Protein AF-A0A2D4P401-F1 (afdb_monomer_lite)

pLDDT: mean 89.49, std 7.03, range [61.97, 98.44]

Structure (mmCIF, N/CA/C/O backbone):
data_AF-A0A2D4P401-F1
#
_entry.id   AF-A0A2D4P401-F1
#
loop_
_atom_site.group_PDB
_atom_site.id
_atom_site.type_symbol
_atom_site.label_atom_id
_atom_site.label_alt_id
_atom_site.label_comp_id
_atom_site.label_asym_id
_atom_site.label_entity_id
_atom_site.label_seq_id
_atom_site.pdbx_PDB_ins_code
_atom_site.Cartn_x
_atom_site.Cartn_y
_atom_site.Cartn_z
_atom_site.occupancy
_atom_site.B_iso_or_equiv
_atom_site.auth_seq_id
_atom_site.auth_comp_id
_atom_site.auth_asym_id
_atom_site.auth_atom_id
_atom_site.pdbx_PDB_model_num
ATOM 1 N N . ASP A 1 1 ? 34.677 7.105 -54.262 1.00 61.97 1 ASP A N 1
ATOM 2 C CA . ASP A 1 1 ? 35.466 7.172 -53.014 1.00 61.97 1 ASP A CA 1
ATOM 3 C C . ASP A 1 1 ? 34.917 8.111 -51.941 1.00 61.97 1 ASP A C 1
ATOM 5 O O . ASP A 1 1 ? 34.980 7.740 -50.780 1.00 61.97 1 ASP A O 1
ATOM 9 N N . GLY A 1 2 ? 34.281 9.247 -52.266 1.00 78.69 2 GLY A N 1
ATOM 10 C CA . GLY A 1 2 ? 33.786 10.179 -51.230 1.00 78.69 2 GLY A CA 1
ATOM 11 C C . GLY A 1 2 ? 32.695 9.644 -50.281 1.00 78.69 2 GLY A C 1
ATOM 12 O O . GLY A 1 2 ? 32.703 9.977 -49.103 1.00 78.69 2 GLY A O 1
ATOM 13 N N . ILE A 1 3 ? 31.778 8.790 -50.753 1.00 84.75 3 ILE A N 1
ATOM 14 C CA . ILE A 1 3 ? 30.685 8.254 -49.911 1.00 84.75 3 ILE A CA 1
ATOM 15 C C . ILE A 1 3 ? 31.212 7.262 -48.866 1.00 84.75 3 ILE A C 1
ATOM 17 O O . ILE A 1 3 ? 30.761 7.277 -47.727 1.00 84.75 3 ILE A O 1
ATOM 21 N N . VAL A 1 4 ? 32.179 6.419 -49.237 1.00 85.94 4 VAL A N 1
ATOM 22 C CA . VAL A 1 4 ? 32.782 5.445 -48.312 1.00 85.94 4 VAL A CA 1
ATOM 23 C C . VAL A 1 4 ? 33.479 6.185 -47.170 1.00 85.94 4 VAL A C 1
ATOM 25 O O . VAL A 1 4 ? 33.202 5.905 -46.010 1.00 85.94 4 VAL A O 1
ATOM 28 N N . GLN A 1 5 ? 34.248 7.229 -47.490 1.00 84.56 5 GLN A N 1
ATOM 29 C CA . GLN A 1 5 ? 34.916 8.063 -46.490 1.00 84.56 5 GLN A CA 1
ATOM 30 C C . GLN A 1 5 ? 33.932 8.832 -45.587 1.00 84.56 5 GLN A C 1
ATOM 32 O O . GLN A 1 5 ? 34.184 8.993 -44.400 1.00 84.56 5 GLN A O 1
ATOM 37 N N . GLN A 1 6 ? 32.772 9.259 -46.098 1.00 86.50 6 GLN A N 1
ATOM 38 C CA . GLN A 1 6 ? 31.711 9.852 -45.265 1.00 86.50 6 GLN A CA 1
ATOM 39 C C . GLN A 1 6 ? 31.053 8.843 -44.308 1.00 86.50 6 GLN A C 1
ATOM 41 O O . GLN A 1 6 ? 30.545 9.220 -43.247 1.00 86.50 6 GLN A O 1
ATOM 46 N N . ILE A 1 7 ? 31.010 7.563 -44.681 1.00 89.38 7 ILE A N 1
ATOM 47 C CA . ILE A 1 7 ? 30.448 6.497 -43.845 1.00 89.38 7 ILE A CA 1
ATOM 48 C C . ILE A 1 7 ? 31.447 6.069 -42.773 1.00 89.38 7 ILE A C 1
ATOM 50 O O . ILE A 1 7 ? 31.069 5.960 -41.604 1.00 89.38 7 ILE A O 1
ATOM 54 N N . GLU A 1 8 ? 32.698 5.851 -43.168 1.00 89.25 8 GLU A N 1
ATOM 55 C CA . GLU A 1 8 ? 33.769 5.352 -42.305 1.00 89.25 8 GLU A CA 1
ATOM 56 C C . GLU A 1 8 ? 34.343 6.439 -41.394 1.00 89.25 8 GLU A C 1
ATOM 58 O O . GLU A 1 8 ? 34.646 6.156 -40.239 1.00 89.25 8 GLU A O 1
ATOM 63 N N . GLY A 1 9 ? 34.408 7.684 -41.868 1.00 88.00 9 GLY A N 1
ATOM 64 C CA . GLY A 1 9 ? 35.167 8.741 -41.207 1.00 88.00 9 GLY A CA 1
ATOM 65 C C . GLY A 1 9 ? 36.647 8.661 -41.572 1.00 88.00 9 GLY A C 1
ATOM 66 O O . GLY A 1 9 ? 37.016 8.118 -42.617 1.00 88.00 9 GLY A O 1
ATOM 67 N N . GLY A 1 10 ? 37.506 9.229 -40.731 1.00 86.06 10 GLY A N 1
ATOM 68 C CA . GLY A 1 10 ? 38.949 9.162 -40.937 1.00 86.06 10 GLY A CA 1
ATOM 69 C C . GLY A 1 10 ? 39.725 10.113 -40.043 1.00 86.06 10 GLY A C 1
ATOM 70 O O . GLY A 1 10 ? 39.197 10.663 -39.090 1.00 86.06 10 GLY A O 1
ATOM 71 N N . GLU A 1 11 ? 40.992 10.315 -40.365 1.00 83.31 11 GLU A N 1
ATOM 72 C CA . GLU A 1 11 ? 41.898 11.191 -39.631 1.00 83.31 11 GLU A CA 1
ATOM 73 C C . GLU A 1 11 ? 42.087 12.517 -40.377 1.00 83.31 11 GLU A C 1
ATOM 75 O O . GLU A 1 11 ? 42.326 12.530 -41.587 1.00 83.31 11 GLU A O 1
ATOM 80 N N . GLN A 1 12 ? 41.969 13.639 -39.666 1.00 77.19 12 GLN A N 1
ATOM 81 C CA . GLN A 1 12 ? 42.129 14.977 -40.223 1.00 77.19 12 GLN A CA 1
ATOM 82 C C . GLN A 1 12 ? 43.254 15.715 -39.494 1.00 77.19 12 GLN A C 1
ATOM 84 O O . GLN A 1 12 ? 43.328 15.714 -38.268 1.00 77.19 1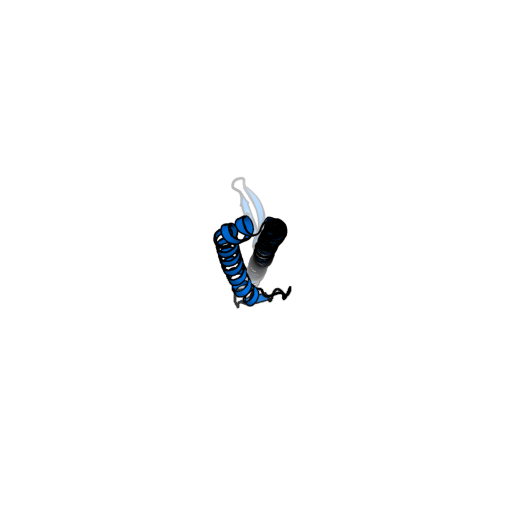2 GLN A O 1
ATOM 89 N N . LEU A 1 13 ? 44.161 16.309 -40.272 1.00 78.44 13 LEU A N 1
ATOM 90 C CA . LEU A 1 13 ? 45.281 17.090 -39.755 1.00 78.44 13 LEU A CA 1
ATOM 91 C C . LEU A 1 13 ? 44.804 18.501 -39.410 1.00 78.44 13 LEU A C 1
ATOM 93 O O . LEU A 1 13 ? 44.324 19.228 -40.281 1.00 78.44 13 LEU A O 1
ATOM 97 N N . PHE A 1 14 ? 44.978 18.879 -38.153 1.00 76.06 14 PHE A N 1
ATOM 98 C CA . PHE A 1 14 ? 44.751 20.215 -37.630 1.00 76.06 14 PHE A CA 1
ATOM 99 C C . PHE A 1 14 ? 46.099 20.863 -37.334 1.00 76.06 14 PHE A C 1
ATOM 101 O O . PHE A 1 14 ? 46.988 20.231 -36.772 1.00 76.06 14 PHE A O 1
ATOM 108 N N . GLU A 1 15 ? 46.270 22.118 -37.735 1.00 76.69 15 GLU A N 1
ATOM 109 C CA . GLU A 1 15 ? 47.466 22.899 -37.428 1.00 76.69 15 GLU A CA 1
ATOM 110 C C . GLU A 1 15 ? 47.087 23.979 -36.415 1.00 76.69 15 GLU A C 1
ATOM 112 O O . GLU A 1 15 ? 46.282 24.867 -36.707 1.00 76.69 15 GLU A O 1
ATOM 117 N N . ASP A 1 16 ? 47.628 23.877 -35.203 1.00 75.50 16 ASP A N 1
ATOM 118 C CA . ASP A 1 16 ? 47.363 24.852 -34.147 1.00 75.50 16 ASP A CA 1
ATOM 119 C C . ASP A 1 16 ? 48.075 26.180 -34.446 1.00 75.50 16 ASP A C 1
ATOM 121 O O . ASP A 1 16 ? 49.066 26.232 -35.174 1.00 75.50 16 ASP A O 1
ATOM 125 N N . GLY A 1 17 ? 47.639 27.276 -33.811 1.00 72.31 17 GLY A N 1
ATOM 126 C CA . GLY A 1 17 ? 48.185 28.632 -34.015 1.00 72.31 17 GLY A CA 1
ATOM 127 C C . GLY A 1 17 ? 49.678 28.830 -33.683 1.00 72.31 17 GLY A C 1
ATOM 128 O O . GLY A 1 17 ? 50.184 29.943 -33.805 1.00 72.31 17 GLY A O 1
ATOM 129 N N . ILE A 1 18 ? 50.377 27.771 -33.264 1.00 77.94 18 ILE A N 1
ATOM 130 C CA . ILE A 1 18 ? 51.820 27.717 -32.975 1.00 77.94 18 ILE A CA 1
ATOM 131 C C . ILE A 1 18 ? 52.579 26.878 -34.036 1.00 77.94 18 ILE A C 1
ATOM 133 O O . ILE A 1 18 ? 53.782 26.667 -33.905 1.00 77.94 18 ILE A O 1
ATOM 137 N N . GLY A 1 19 ? 51.901 26.401 -35.092 1.00 73.69 19 GLY A N 1
ATOM 138 C CA . GLY A 1 19 ? 52.490 25.641 -36.207 1.00 73.69 19 GLY A CA 1
ATOM 139 C C . GLY A 1 19 ? 52.720 24.150 -35.931 1.00 73.69 19 GLY A C 1
ATOM 140 O O . GLY A 1 19 ? 53.505 23.508 -36.626 1.00 73.69 19 GLY A O 1
ATOM 141 N N . MET A 1 20 ? 52.081 23.593 -34.897 1.00 74.62 20 MET A N 1
ATOM 142 C CA . MET A 1 20 ? 52.119 22.156 -34.613 1.00 74.62 20 MET A CA 1
ATOM 143 C C . MET A 1 20 ? 50.933 21.469 -35.285 1.00 74.62 20 MET A C 1
ATOM 145 O O . MET A 1 20 ? 49.788 21.861 -35.059 1.00 74.62 20 MET A O 1
ATOM 149 N N . THR A 1 21 ? 51.213 20.442 -36.088 1.00 78.00 21 THR A N 1
ATOM 150 C CA . THR A 1 21 ? 50.186 19.611 -36.723 1.00 78.00 21 THR A CA 1
ATOM 151 C C . THR A 1 21 ? 49.844 18.420 -35.834 1.00 78.00 21 THR A C 1
ATOM 153 O O . THR A 1 21 ? 50.728 17.673 -35.413 1.00 78.00 21 THR A O 1
ATOM 156 N N . HIS A 1 22 ? 48.561 18.239 -35.540 1.00 81.94 22 HIS A N 1
ATOM 157 C CA . HIS A 1 22 ? 48.033 17.069 -34.847 1.00 81.94 22 HIS A CA 1
ATOM 158 C C . HIS A 1 22 ? 46.943 16.410 -35.684 1.00 81.94 22 HIS A C 1
ATOM 160 O O . HIS A 1 22 ? 46.276 17.058 -36.485 1.00 81.94 22 HIS A O 1
ATOM 166 N N . THR A 1 23 ? 46.818 15.095 -35.551 1.00 79.06 23 THR A N 1
ATOM 167 C CA . THR A 1 23 ? 45.840 14.307 -36.296 1.00 79.06 23 THR A CA 1
ATOM 168 C C . THR A 1 23 ? 44.685 13.960 -35.368 1.00 79.06 23 THR A C 1
ATOM 170 O O . THR A 1 23 ? 44.890 13.241 -34.391 1.00 79.06 23 THR A O 1
ATOM 173 N N . GLU A 1 24 ? 43.478 14.436 -35.670 1.00 82.50 24 GLU A N 1
ATOM 174 C CA . GLU A 1 24 ? 42.270 14.055 -34.935 1.00 82.50 24 GLU A CA 1
ATOM 175 C C . GLU A 1 24 ? 41.412 13.094 -35.753 1.00 82.50 24 GLU A C 1
ATOM 177 O O . GLU A 1 24 ? 41.249 13.234 -36.967 1.00 82.50 24 GLU A O 1
ATOM 182 N N . HIS A 1 25 ? 40.829 12.114 -35.068 1.00 84.56 25 HIS A N 1
ATOM 183 C CA . HIS A 1 25 ? 39.852 11.218 -35.661 1.00 84.56 25 HIS A CA 1
ATOM 184 C C . HIS A 1 25 ? 38.501 11.928 -35.810 1.00 84.56 25 HIS A C 1
ATOM 186 O O . HIS A 1 25 ? 37.886 12.340 -34.826 1.00 84.56 25 HIS A O 1
ATOM 192 N N . VAL A 1 26 ? 38.021 12.030 -37.044 1.00 85.62 26 VAL A N 1
ATOM 193 C CA . VAL A 1 26 ? 36.716 12.575 -37.405 1.00 85.62 26 VAL A CA 1
ATOM 194 C C . VAL A 1 26 ? 35.734 11.416 -37.600 1.00 85.62 26 VAL A C 1
ATOM 196 O O . VAL A 1 26 ? 35.883 10.639 -38.552 1.00 85.62 26 VAL A O 1
ATOM 199 N N . PRO A 1 27 ? 34.712 11.289 -36.734 1.00 86.19 27 PRO A N 1
ATOM 200 C CA . PRO A 1 27 ? 33.771 10.180 -36.793 1.00 86.19 27 PRO A CA 1
ATOM 201 C C . PRO A 1 27 ? 32.910 10.243 -38.058 1.00 86.19 27 PRO A C 1
ATOM 203 O O . PRO A 1 27 ? 32.326 11.276 -38.403 1.00 86.19 27 PRO A O 1
ATOM 206 N N . GLY A 1 28 ? 32.796 9.104 -38.741 1.00 91.88 28 GLY A N 1
ATOM 207 C CA . GLY A 1 28 ? 31.915 8.942 -39.893 1.00 91.88 28 GLY A CA 1
ATOM 208 C C . GLY A 1 28 ? 30.438 8.853 -39.505 1.00 91.88 28 GLY A C 1
ATOM 209 O O . GLY A 1 28 ? 30.067 8.666 -38.342 1.00 91.88 28 GLY A O 1
ATOM 210 N N . THR A 1 29 ? 29.551 8.914 -40.498 1.00 93.88 29 THR A N 1
ATOM 211 C CA . THR A 1 29 ? 28.098 8.797 -40.265 1.00 93.88 29 THR A CA 1
ATOM 212 C C . THR A 1 29 ? 27.695 7.473 -39.606 1.00 93.88 29 THR A C 1
ATOM 214 O O . THR A 1 29 ? 26.744 7.455 -38.824 1.00 93.88 29 THR A O 1
ATOM 217 N N . ALA A 1 30 ? 28.429 6.378 -39.842 1.00 93.62 30 ALA A N 1
ATOM 218 C CA . ALA A 1 30 ? 28.164 5.099 -39.187 1.00 93.62 30 ALA A CA 1
ATOM 219 C C . ALA A 1 30 ? 28.516 5.119 -37.692 1.00 93.62 30 ALA A C 1
ATOM 221 O O . ALA A 1 30 ? 27.803 4.526 -36.882 1.00 93.62 30 ALA A O 1
ATOM 222 N N . GLU A 1 31 ? 29.608 5.782 -37.308 1.00 94.62 31 GLU A N 1
ATOM 223 C CA . GLU A 1 31 ? 29.947 5.971 -35.898 1.00 94.62 31 GLU A CA 1
ATOM 224 C C . GLU A 1 31 ? 28.938 6.888 -35.214 1.00 94.62 31 GLU A C 1
ATOM 226 O O . GLU A 1 31 ? 28.407 6.518 -34.170 1.00 94.62 31 GLU A O 1
ATOM 231 N N . ASN A 1 32 ? 28.573 8.003 -35.850 1.00 94.38 32 ASN A N 1
ATOM 232 C CA . ASN A 1 32 ? 27.552 8.909 -35.329 1.00 94.38 32 ASN A CA 1
ATOM 233 C C . ASN A 1 32 ? 26.216 8.187 -35.111 1.00 94.38 32 ASN A C 1
ATOM 235 O O . ASN A 1 32 ? 25.626 8.308 -34.043 1.00 94.38 32 ASN A O 1
ATOM 239 N N . ALA A 1 33 ? 25.773 7.360 -36.064 1.00 96.94 33 ALA A N 1
ATOM 240 C CA . ALA A 1 33 ? 24.559 6.559 -35.908 1.00 96.94 33 ALA A CA 1
ATOM 241 C C . ALA A 1 33 ? 24.650 5.577 -34.724 1.00 96.94 33 ALA A C 1
ATOM 243 O O . ALA A 1 33 ? 23.705 5.464 -33.941 1.00 96.94 33 ALA A O 1
ATOM 244 N N . ARG A 1 34 ? 25.792 4.895 -34.546 1.00 97.25 34 ARG A N 1
ATOM 245 C CA . ARG A 1 34 ? 26.024 4.013 -33.386 1.00 97.25 34 ARG A CA 1
ATOM 246 C C . ARG A 1 34 ? 26.006 4.799 -32.076 1.00 97.25 34 ARG A C 1
ATOM 248 O O . ARG A 1 34 ? 25.408 4.330 -31.110 1.00 97.25 34 ARG A O 1
ATOM 255 N N . SER A 1 35 ? 26.621 5.978 -32.045 1.00 96.88 35 SER A N 1
ATOM 256 C CA . SER A 1 35 ? 26.624 6.873 -30.887 1.00 96.88 35 SER A CA 1
ATOM 257 C C . SER A 1 35 ? 25.218 7.368 -30.551 1.00 96.88 35 SER A C 1
ATOM 259 O O . SER A 1 35 ? 24.826 7.297 -29.391 1.00 96.88 35 SER A O 1
ATOM 261 N N . CYS A 1 36 ? 24.412 7.754 -31.546 1.00 97.62 36 CYS A N 1
ATOM 262 C CA . CYS A 1 36 ? 23.006 8.116 -31.349 1.00 97.62 36 CYS A CA 1
ATOM 263 C C . CYS A 1 36 ? 22.192 6.961 -30.756 1.00 97.62 36 CYS A C 1
ATOM 265 O O . CYS A 1 36 ? 21.426 7.174 -29.821 1.00 97.62 36 CYS A O 1
ATOM 267 N N . ILE A 1 37 ? 22.374 5.734 -31.259 1.00 98.12 37 ILE A N 1
ATOM 268 C CA . ILE A 1 37 ? 21.699 4.547 -30.715 1.00 98.12 37 ILE A CA 1
ATOM 269 C C . ILE A 1 37 ? 22.114 4.315 -29.257 1.00 98.12 37 ILE A C 1
ATOM 271 O O . ILE A 1 37 ? 21.255 4.095 -28.405 1.00 98.12 37 ILE A O 1
ATOM 275 N N . ARG A 1 38 ? 23.416 4.387 -28.948 1.00 98.31 38 ARG A N 1
ATOM 276 C CA . ARG A 1 38 ? 23.917 4.219 -27.575 1.00 98.31 38 ARG A CA 1
ATOM 277 C C . ARG A 1 38 ? 23.355 5.279 -26.630 1.00 98.31 38 ARG A C 1
ATOM 279 O O . ARG A 1 38 ? 22.910 4.916 -25.549 1.00 98.31 38 ARG A O 1
ATOM 286 N N . ALA A 1 39 ? 23.343 6.544 -27.047 1.00 98.19 39 ALA A N 1
ATOM 287 C CA . ALA A 1 39 ? 22.782 7.642 -26.263 1.00 98.19 39 ALA A CA 1
ATOM 288 C C . ALA A 1 39 ? 21.284 7.429 -26.003 1.00 98.19 39 ALA A C 1
ATOM 290 O O . ALA A 1 39 ? 20.861 7.421 -24.854 1.00 98.19 39 ALA A O 1
ATOM 291 N N . TYR A 1 40 ? 20.509 7.119 -27.047 1.00 98.31 40 TYR A N 1
ATOM 292 C CA . TYR A 1 40 ? 19.078 6.841 -26.917 1.00 98.31 40 TYR A CA 1
ATOM 293 C C . TYR A 1 40 ? 18.785 5.720 -25.914 1.00 98.31 40 TYR A C 1
ATOM 295 O O . TYR A 1 40 ? 17.928 5.865 -25.044 1.00 98.31 40 TYR A O 1
ATOM 303 N N . PHE A 1 41 ? 19.497 4.592 -26.016 1.00 98.44 41 PHE A N 1
ATOM 304 C CA . PHE A 1 41 ? 19.294 3.501 -25.070 1.00 98.44 41 PHE A CA 1
ATOM 305 C C . PHE A 1 41 ? 19.788 3.863 -23.672 1.00 98.44 41 PHE A C 1
ATOM 307 O O . PHE A 1 41 ? 19.147 3.446 -22.717 1.00 98.44 41 PHE A O 1
ATOM 314 N N . SER A 1 42 ? 20.860 4.642 -23.523 1.00 98.31 42 SER A N 1
ATOM 315 C CA . SER A 1 42 ? 21.294 5.143 -22.213 1.00 98.31 42 SER A CA 1
ATOM 316 C C . SER A 1 42 ? 20.181 5.942 -21.527 1.00 98.31 42 SER A C 1
ATOM 318 O O . SER A 1 42 ? 19.794 5.609 -20.408 1.00 98.31 42 SER A O 1
ATOM 320 N N . ASP A 1 43 ? 19.592 6.908 -22.235 1.00 97.94 43 ASP A N 1
ATOM 321 C CA . ASP A 1 43 ? 18.502 7.748 -21.722 1.00 97.94 43 ASP A CA 1
ATOM 322 C C . ASP A 1 43 ? 17.245 6.923 -21.403 1.00 97.94 43 ASP A C 1
ATOM 324 O O . ASP A 1 43 ? 16.536 7.173 -20.421 1.00 97.94 43 ASP A O 1
ATOM 328 N N . LEU A 1 44 ? 16.959 5.905 -22.224 1.00 96.88 44 LEU A N 1
ATOM 329 C CA . LEU A 1 44 ? 15.849 4.986 -21.989 1.00 96.88 44 LEU A CA 1
ATOM 330 C C . LEU A 1 44 ? 16.065 4.150 -20.722 1.00 96.88 44 LEU A C 1
ATOM 332 O O . LEU A 1 44 ? 15.124 3.998 -19.945 1.00 96.88 44 LEU A O 1
ATOM 336 N N . HIS A 1 45 ? 17.275 3.629 -20.495 1.00 98.00 45 HIS A N 1
ATOM 337 C CA . HIS A 1 45 ? 17.591 2.882 -19.273 1.00 98.00 45 HIS A CA 1
ATOM 338 C C . HIS A 1 45 ? 17.458 3.778 -18.041 1.00 98.00 45 HIS A C 1
ATOM 340 O O . HIS A 1 45 ? 16.818 3.372 -17.077 1.00 98.00 45 HIS A O 1
ATOM 346 N N . GLU A 1 46 ? 17.975 5.008 -18.084 1.00 97.88 46 GLU A N 1
ATOM 347 C CA . GLU A 1 46 ? 17.824 5.963 -16.979 1.00 97.88 46 GLU A CA 1
ATOM 348 C C . GLU A 1 46 ? 16.346 6.288 -16.705 1.00 97.88 46 GLU A C 1
ATOM 350 O O . GLU A 1 46 ? 15.893 6.293 -15.558 1.00 97.88 46 GLU A O 1
ATOM 355 N N . THR A 1 47 ? 15.560 6.483 -17.767 1.00 96.25 47 THR A N 1
ATOM 356 C CA . THR A 1 47 ? 14.115 6.711 -17.655 1.00 96.25 47 THR A CA 1
ATOM 357 C C . THR A 1 47 ? 13.405 5.522 -17.014 1.00 96.25 47 THR A C 1
ATOM 359 O O . THR A 1 47 ? 12.566 5.729 -16.137 1.00 96.25 47 THR A O 1
ATOM 362 N N . LEU A 1 48 ? 13.735 4.295 -17.425 1.00 95.81 48 LEU A N 1
ATOM 363 C CA . LEU A 1 48 ? 13.158 3.074 -16.864 1.00 95.81 48 LEU A CA 1
ATOM 364 C C . LEU A 1 48 ? 13.546 2.883 -15.396 1.00 95.81 48 LEU A C 1
ATOM 366 O O . LEU A 1 48 ? 12.660 2.612 -14.591 1.00 95.81 48 LEU A O 1
ATOM 370 N N . CYS A 1 49 ? 14.812 3.108 -15.028 1.00 96.94 49 CYS A N 1
ATOM 371 C CA . CYS A 1 49 ? 15.253 3.066 -13.631 1.00 96.94 49 CYS A CA 1
ATOM 372 C C . CYS A 1 49 ? 14.441 4.040 -12.768 1.00 96.94 49 CYS A C 1
ATOM 374 O O . CYS A 1 49 ? 13.900 3.664 -11.732 1.00 96.94 49 CYS A O 1
ATOM 376 N N . ARG A 1 50 ? 14.263 5.284 -13.230 1.00 96.38 50 ARG A N 1
ATOM 377 C CA . ARG A 1 50 ? 13.448 6.271 -12.510 1.00 96.38 50 ARG A CA 1
ATOM 378 C C . ARG A 1 50 ? 11.977 5.855 -12.417 1.00 96.38 50 ARG A C 1
ATOM 380 O O . ARG A 1 50 ? 11.333 6.093 -11.399 1.00 96.38 50 ARG A O 1
ATOM 387 N N . GLN A 1 51 ? 11.418 5.269 -13.477 1.00 95.38 51 GLN A N 1
ATOM 388 C CA . GLN A 1 51 ? 10.043 4.759 -13.464 1.00 95.38 51 GLN A CA 1
ATOM 389 C C . GLN A 1 51 ? 9.871 3.614 -12.460 1.00 95.38 51 GLN A C 1
ATOM 391 O O . GLN A 1 51 ? 8.867 3.590 -11.751 1.00 95.38 51 GLN A O 1
ATOM 396 N N . GLU A 1 52 ? 10.848 2.713 -12.360 1.00 95.88 52 GLU A N 1
ATOM 397 C CA . GLU A 1 52 ? 10.874 1.628 -11.376 1.00 95.88 52 GLU A CA 1
ATOM 398 C C . GLU A 1 52 ? 10.933 2.165 -9.939 1.00 95.88 52 GLU A C 1
ATOM 400 O O . GLU A 1 52 ? 10.107 1.791 -9.108 1.00 95.88 52 GLU A O 1
ATOM 405 N N . GLU A 1 53 ? 11.832 3.108 -9.651 1.00 96.88 53 GLU A N 1
ATOM 406 C CA . GLU A 1 53 ? 11.922 3.744 -8.329 1.00 96.88 53 GLU A CA 1
ATOM 407 C C . GLU A 1 53 ? 10.609 4.436 -7.934 1.00 96.88 53 GLU A C 1
ATOM 409 O O . GLU A 1 53 ? 10.130 4.302 -6.805 1.00 96.88 53 GLU A O 1
ATOM 414 N N . MET A 1 54 ? 9.981 5.145 -8.877 1.00 95.38 54 MET A N 1
ATOM 415 C CA . MET A 1 54 ? 8.676 5.768 -8.652 1.00 95.38 54 MET A CA 1
ATOM 416 C C . MET A 1 54 ? 7.580 4.727 -8.402 1.00 95.38 54 MET A C 1
ATOM 418 O O . MET A 1 54 ? 6.754 4.913 -7.508 1.00 95.38 54 MET A O 1
ATOM 422 N N . ALA A 1 55 ? 7.564 3.637 -9.170 1.00 94.75 55 ALA A N 1
ATOM 423 C CA . ALA A 1 55 ? 6.620 2.536 -9.011 1.00 94.75 55 ALA A CA 1
ATOM 424 C C . ALA A 1 55 ? 6.724 1.894 -7.619 1.00 94.75 55 ALA A C 1
ATOM 426 O O . ALA A 1 55 ? 5.705 1.721 -6.947 1.00 94.75 55 ALA A O 1
ATOM 427 N N . LEU A 1 56 ? 7.946 1.613 -7.159 1.00 96.19 56 LEU A N 1
ATOM 428 C CA . LEU A 1 56 ? 8.204 1.102 -5.812 1.00 96.19 56 LEU A CA 1
ATOM 429 C C . LEU A 1 56 ? 7.734 2.091 -4.740 1.00 96.19 56 LEU A C 1
ATOM 431 O O . LEU A 1 56 ? 7.028 1.702 -3.812 1.00 96.19 56 LEU A O 1
ATOM 435 N N . SER A 1 57 ? 8.026 3.384 -4.912 1.00 96.31 57 SER A N 1
ATOM 436 C CA . SER A 1 57 ? 7.593 4.423 -3.973 1.00 96.31 57 SER A CA 1
ATOM 437 C C . SER A 1 57 ? 6.067 4.514 -3.835 1.00 96.31 57 SER A C 1
ATOM 439 O O . SER A 1 57 ? 5.571 4.734 -2.729 1.00 96.31 57 SER A O 1
ATOM 441 N N . VAL A 1 58 ? 5.317 4.315 -4.925 1.00 95.00 58 VAL A N 1
ATOM 442 C CA . VAL A 1 58 ? 3.843 4.276 -4.898 1.00 95.00 58 VAL A CA 1
ATOM 443 C C . VAL A 1 58 ? 3.339 3.088 -4.076 1.00 95.00 58 VAL A C 1
ATOM 445 O O . VAL A 1 58 ? 2.436 3.255 -3.255 1.00 95.00 58 VAL A O 1
ATOM 448 N N . VAL A 1 59 ? 3.937 1.907 -4.251 1.00 95.00 59 VAL A N 1
ATOM 449 C CA . VAL A 1 59 ? 3.590 0.715 -3.461 1.00 95.00 59 VAL A CA 1
ATOM 450 C C . VAL A 1 59 ? 3.909 0.933 -1.984 1.00 95.00 59 VAL A C 1
ATOM 452 O O . VAL A 1 59 ? 3.050 0.702 -1.134 1.00 95.00 59 VAL A O 1
ATOM 455 N N . ASP A 1 60 ? 5.094 1.451 -1.667 1.00 96.19 60 ASP A N 1
ATOM 456 C CA . ASP A 1 60 ? 5.498 1.736 -0.288 1.00 96.19 60 ASP A CA 1
ATOM 457 C C . ASP A 1 60 ? 4.576 2.753 0.396 1.00 96.19 60 ASP A C 1
ATOM 459 O O . ASP A 1 60 ? 4.244 2.604 1.577 1.00 96.19 60 ASP A O 1
ATOM 463 N N . ALA A 1 61 ? 4.152 3.792 -0.331 1.00 95.38 61 ALA A N 1
ATOM 464 C CA . ALA A 1 61 ? 3.202 4.781 0.167 1.00 95.38 61 ALA A CA 1
ATOM 465 C C . ALA A 1 61 ? 1.848 4.133 0.483 1.00 95.38 61 ALA A C 1
ATOM 467 O O . ALA A 1 61 ? 1.351 4.277 1.600 1.00 95.38 61 ALA A O 1
ATOM 468 N N . HIS A 1 62 ? 1.309 3.341 -0.446 1.00 93.81 62 HIS A N 1
ATOM 469 C CA . HIS A 1 62 ? 0.049 2.630 -0.249 1.00 93.81 62 HIS A CA 1
ATOM 470 C C . HIS A 1 62 ? 0.101 1.665 0.945 1.00 93.81 62 HIS A C 1
ATOM 472 O O . HIS A 1 62 ? -0.790 1.673 1.795 1.00 93.81 62 HIS A O 1
ATOM 478 N N . VAL A 1 63 ? 1.168 0.864 1.061 1.00 93.31 63 VAL A N 1
ATOM 479 C CA . VAL A 1 63 ? 1.373 -0.048 2.201 1.00 93.31 63 VAL A CA 1
ATOM 480 C C . VAL A 1 63 ? 1.385 0.727 3.510 1.00 93.31 63 VAL A C 1
ATOM 482 O O . VAL A 1 63 ? 0.726 0.340 4.477 1.00 93.31 63 VAL A O 1
ATOM 485 N N . ARG A 1 64 ? 2.127 1.836 3.554 1.00 96.00 64 ARG A N 1
ATOM 486 C CA . ARG A 1 64 ? 2.231 2.675 4.747 1.00 96.00 64 ARG A CA 1
ATOM 487 C C . ARG A 1 64 ? 0.876 3.245 5.148 1.00 96.00 64 ARG A C 1
ATOM 489 O O . ARG A 1 64 ? 0.528 3.168 6.323 1.00 96.00 64 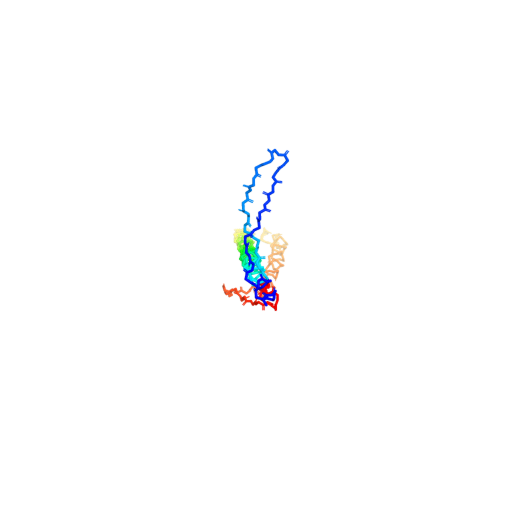ARG A O 1
ATOM 496 N N . GLU A 1 65 ? 0.123 3.788 4.199 1.00 93.19 65 GLU A N 1
ATOM 497 C CA . GLU A 1 65 ? -1.214 4.337 4.435 1.00 93.19 65 GLU A CA 1
ATOM 498 C C . GLU A 1 65 ? -2.175 3.265 4.957 1.00 93.19 65 GLU A C 1
ATOM 500 O O . GLU A 1 65 ? -2.793 3.461 6.006 1.00 93.19 65 GLU A O 1
ATOM 505 N N . LYS A 1 66 ? -2.221 2.094 4.304 1.00 90.38 66 LYS A N 1
ATOM 506 C CA . LYS A 1 66 ? -3.051 0.957 4.732 1.00 90.38 66 LYS A CA 1
ATOM 507 C C . LYS A 1 66 ? -2.695 0.510 6.153 1.00 90.38 66 LYS A C 1
ATOM 509 O O . LYS A 1 66 ? -3.587 0.299 6.971 1.00 90.38 66 LYS A O 1
ATOM 514 N N . LEU A 1 67 ? -1.405 0.419 6.487 1.00 92.50 67 LEU A N 1
ATOM 515 C CA . LEU A 1 67 ? -0.948 0.046 7.831 1.00 92.50 67 LEU A CA 1
ATOM 516 C C . LEU A 1 67 ? -1.282 1.095 8.895 1.00 92.50 67 LEU A C 1
ATOM 518 O O . LEU A 1 67 ? -1.672 0.722 9.999 1.00 92.50 67 LEU A O 1
ATOM 522 N N . ILE A 1 68 ? -1.110 2.387 8.599 1.00 94.56 68 ILE A N 1
ATOM 523 C CA . ILE A 1 68 ? -1.471 3.471 9.526 1.00 94.56 68 ILE A CA 1
ATOM 524 C C . ILE A 1 68 ? -2.967 3.419 9.815 1.00 94.56 68 ILE A C 1
ATOM 526 O O . ILE A 1 68 ? -3.366 3.423 10.977 1.00 94.56 68 ILE A O 1
ATOM 530 N N . TRP A 1 69 ? -3.780 3.312 8.767 1.00 90.56 69 TRP A N 1
ATOM 531 C CA . TRP A 1 69 ? -5.224 3.239 8.909 1.00 90.56 69 TRP A CA 1
ATOM 532 C C . TRP A 1 69 ? -5.657 2.003 9.711 1.00 90.56 69 TRP A C 1
ATOM 534 O O . TRP A 1 69 ? -6.407 2.143 10.673 1.00 90.56 69 TRP A O 1
ATOM 544 N N . LEU A 1 70 ? -5.119 0.813 9.409 1.00 89.56 70 LEU A N 1
ATOM 545 C CA . LEU A 1 70 ? -5.426 -0.415 10.158 1.00 89.56 70 LEU A CA 1
ATOM 546 C C . LEU A 1 70 ? -5.058 -0.303 11.643 1.00 89.56 70 LEU A C 1
ATOM 548 O O . LEU A 1 70 ? -5.818 -0.744 12.502 1.00 89.56 70 LEU A O 1
ATOM 552 N N . ARG A 1 71 ? -3.904 0.297 11.958 1.00 93.00 71 ARG A N 1
ATOM 553 C CA . ARG A 1 71 ? -3.479 0.521 13.348 1.00 93.00 71 ARG A CA 1
ATOM 554 C C . ARG A 1 71 ? -4.399 1.496 14.072 1.00 93.00 71 ARG A C 1
ATOM 556 O O . ARG A 1 71 ? -4.757 1.224 15.212 1.00 93.00 71 ARG A O 1
ATOM 563 N N . GLN A 1 72 ? -4.816 2.574 13.407 1.00 91.50 72 GLN A N 1
ATOM 564 C CA . GLN A 1 72 ? -5.788 3.509 13.974 1.00 91.50 72 GLN A CA 1
ATOM 565 C C . GLN A 1 72 ? -7.105 2.794 14.287 1.00 91.50 72 GLN A C 1
ATOM 567 O O . GLN A 1 72 ? -7.624 2.920 15.389 1.00 91.50 72 GLN A O 1
ATOM 572 N N . GLN A 1 73 ? -7.596 1.962 13.364 1.00 87.31 73 GLN A N 1
ATOM 573 C CA . GLN A 1 73 ? -8.820 1.194 13.593 1.00 87.31 73 GLN A CA 1
ATOM 574 C C . GLN A 1 73 ? -8.698 0.207 14.754 1.00 87.31 73 GLN A C 1
ATOM 576 O O . GLN A 1 73 ? -9.631 0.046 15.542 1.00 87.31 73 GLN A O 1
ATOM 581 N N . GLN A 1 74 ? -7.534 -0.422 14.908 1.00 88.81 74 GLN A N 1
ATOM 582 C CA . GLN A 1 74 ? -7.257 -1.286 16.050 1.00 88.81 74 GLN A CA 1
ATOM 583 C C . GLN A 1 74 ? -7.267 -0.510 17.382 1.00 88.81 74 GLN A C 1
ATOM 585 O O . GLN A 1 74 ? -7.780 -1.013 18.387 1.00 88.81 74 GLN A O 1
ATOM 590 N N . GLU A 1 75 ? -6.712 0.703 17.406 1.00 92.50 75 GLU A N 1
ATOM 591 C CA . GLU A 1 75 ? -6.705 1.572 18.587 1.00 92.50 75 GLU A CA 1
ATOM 592 C C . GLU A 1 75 ? -8.118 2.047 18.944 1.00 92.50 75 GLU A C 1
ATOM 594 O O . GLU A 1 75 ? -8.550 1.887 20.088 1.00 92.50 75 GLU A O 1
ATOM 599 N N . ASP A 1 76 ? -8.877 2.519 17.956 1.00 88.19 76 ASP A N 1
ATOM 600 C CA . ASP A 1 76 ? -10.257 2.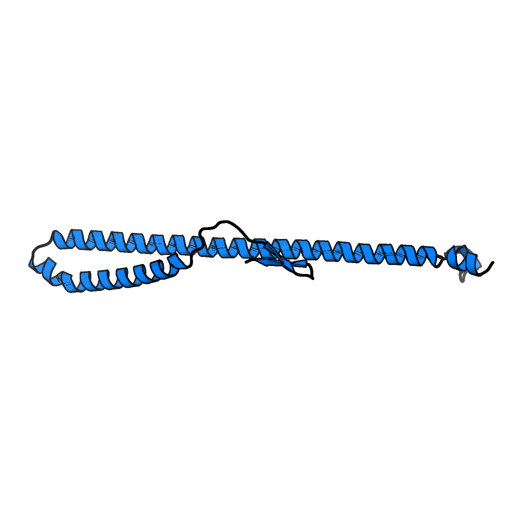967 18.137 1.00 88.19 76 ASP A CA 1
ATOM 601 C C . ASP A 1 76 ? -11.128 1.823 18.695 1.00 88.19 76 ASP A C 1
ATOM 603 O O . ASP A 1 76 ? -11.893 2.008 19.648 1.00 88.19 76 ASP A O 1
ATOM 607 N N . MET A 1 77 ? -10.966 0.603 18.168 1.00 88.25 77 MET A N 1
ATOM 608 C CA . MET A 1 77 ? -11.683 -0.578 18.658 1.00 88.25 77 MET A CA 1
ATOM 609 C C . MET A 1 77 ? -11.280 -0.947 20.092 1.00 88.25 77 MET A C 1
ATOM 611 O O . MET A 1 77 ? -12.125 -1.347 20.896 1.00 88.25 77 MET A O 1
ATOM 615 N N . THR A 1 78 ? -10.008 -0.765 20.450 1.00 91.94 78 THR A N 1
ATOM 616 C CA . THR A 1 78 ? -9.526 -0.968 21.825 1.00 91.94 78 THR A CA 1
ATOM 617 C C . THR A 1 78 ? -10.180 0.021 22.795 1.00 91.94 78 THR A C 1
ATOM 619 O O . THR A 1 78 ? -10.593 -0.366 23.892 1.00 91.94 78 THR A O 1
ATOM 622 N N . ILE A 1 79 ? -10.341 1.284 22.387 1.00 90.38 79 ILE A N 1
ATOM 623 C CA . ILE A 1 79 ? -11.040 2.309 23.176 1.00 90.38 79 ILE A CA 1
ATOM 624 C C . ILE A 1 79 ? -12.510 1.927 23.372 1.00 90.38 79 ILE A C 1
ATOM 626 O O . ILE A 1 79 ? -13.000 1.967 24.503 1.00 90.38 79 ILE A O 1
ATOM 630 N N . LEU A 1 80 ? -13.200 1.504 22.309 1.00 88.81 80 LEU A N 1
ATOM 631 C CA . LEU A 1 80 ? -14.594 1.066 22.402 1.00 88.81 80 LEU A CA 1
ATOM 632 C C . LEU A 1 80 ? -14.750 -0.110 23.377 1.00 88.81 80 LEU A C 1
ATOM 634 O O . LEU A 1 80 ? -15.615 -0.076 24.252 1.00 88.81 80 LEU A O 1
ATOM 638 N N . LEU A 1 81 ? -13.893 -1.131 23.277 1.00 90.94 81 LEU A N 1
ATOM 639 C CA . LEU A 1 81 ? -13.920 -2.280 24.189 1.00 90.94 81 LEU A CA 1
ATOM 640 C C . LEU A 1 81 ? -13.710 -1.859 25.653 1.00 90.94 81 LEU A C 1
ATOM 642 O O . LEU A 1 81 ? -14.387 -2.368 26.549 1.00 90.94 81 LEU A O 1
ATOM 646 N N . SER A 1 82 ? -12.824 -0.893 25.904 1.00 92.50 82 SER A N 1
ATOM 647 C CA . SER A 1 82 ? -12.611 -0.316 27.237 1.00 92.50 82 SER A CA 1
ATOM 648 C C . SER A 1 82 ? -13.849 0.427 27.763 1.00 92.50 82 SER A C 1
ATOM 650 O O . SER A 1 82 ? -14.221 0.286 28.933 1.00 92.50 82 SER A O 1
ATOM 652 N N . GLN A 1 83 ? -14.539 1.176 26.898 1.00 90.25 83 GLN A N 1
ATOM 653 C CA . GLN A 1 83 ? -15.778 1.879 27.244 1.00 90.25 83 GLN A CA 1
ATOM 654 C C . GLN A 1 83 ? -16.918 0.902 27.551 1.00 90.25 83 GLN A C 1
ATOM 656 O O . GLN A 1 83 ? -17.606 1.074 28.557 1.00 90.25 83 GLN A O 1
ATOM 661 N N . VAL A 1 84 ? -17.070 -0.158 26.750 1.00 92.50 84 VAL A N 1
ATOM 662 C CA . VAL A 1 84 ? -18.032 -1.241 27.009 1.00 92.50 84 VAL A CA 1
ATOM 663 C C . VAL A 1 84 ? -17.744 -1.905 28.354 1.00 92.50 84 VAL A C 1
ATOM 665 O O . VAL A 1 84 ? -18.646 -2.028 29.177 1.00 92.50 84 VAL A O 1
ATOM 668 N N . SER A 1 85 ? -16.486 -2.266 28.624 1.00 93.06 85 SER A N 1
ATOM 669 C CA . SER A 1 85 ? -16.083 -2.875 29.899 1.00 93.06 85 SER A CA 1
ATOM 670 C C . SER A 1 85 ? -16.398 -1.969 31.096 1.00 93.06 85 SER A C 1
ATOM 672 O O . SER A 1 85 ? -16.983 -2.403 32.091 1.00 93.06 85 SER A O 1
ATOM 674 N N . THR A 1 86 ? -16.094 -0.673 30.971 1.00 92.44 86 THR A N 1
ATOM 675 C CA . THR A 1 86 ? -16.403 0.333 31.996 1.00 92.44 86 THR A CA 1
ATOM 676 C C . THR A 1 86 ? -17.909 0.454 32.235 1.00 92.44 86 THR A C 1
ATOM 678 O O . THR A 1 86 ? -18.348 0.535 33.384 1.00 92.44 86 THR A O 1
ATOM 681 N N . ALA A 1 87 ? -18.713 0.426 31.171 1.00 91.31 87 ALA A N 1
ATOM 682 C CA . ALA A 1 87 ? -20.165 0.474 31.263 1.00 91.31 87 ALA A CA 1
ATOM 683 C C . ALA A 1 87 ? -20.760 -0.776 31.915 1.00 91.31 87 ALA A C 1
ATOM 685 O O . ALA A 1 87 ? -21.638 -0.650 32.771 1.00 91.31 87 ALA A O 1
ATOM 686 N N . CYS A 1 88 ? -20.258 -1.965 31.571 1.00 92.62 88 CYS A N 1
ATOM 687 C CA . CYS A 1 88 ? -20.638 -3.217 32.220 1.00 92.62 88 CYS A CA 1
ATOM 688 C C . CYS A 1 88 ? -20.350 -3.161 33.723 1.00 92.62 88 CYS A C 1
ATOM 690 O O . CYS A 1 88 ? -21.257 -3.378 34.524 1.00 92.62 88 CYS A O 1
ATOM 692 N N . LEU A 1 89 ? -19.136 -2.756 34.113 1.00 92.62 89 LEU A N 1
ATOM 693 C CA . LEU A 1 89 ? -18.760 -2.615 35.520 1.00 92.62 89 LEU A CA 1
ATOM 694 C C . LEU A 1 89 ? -19.632 -1.587 36.256 1.00 92.62 89 LEU A C 1
ATOM 696 O O . LEU A 1 89 ? -19.984 -1.784 37.420 1.00 92.62 89 LEU A O 1
ATOM 700 N N . HIS A 1 90 ? -19.972 -0.473 35.604 1.00 91.75 90 HIS A N 1
ATOM 701 C CA . HIS A 1 90 ? -20.872 0.522 36.180 1.00 91.75 90 HIS A CA 1
ATOM 702 C C . HIS A 1 90 ? -22.275 -0.058 36.404 1.00 91.75 90 HIS A C 1
ATOM 704 O O . HIS A 1 90 ? -22.838 0.114 37.484 1.00 91.75 90 HIS A O 1
ATOM 710 N N . CYS A 1 91 ? -22.815 -0.802 35.435 1.00 92.50 91 CYS A N 1
ATOM 711 C CA . CYS A 1 91 ? -24.099 -1.484 35.585 1.00 92.50 91 CYS A CA 1
ATOM 712 C C . CYS A 1 91 ? -24.064 -2.513 36.724 1.00 92.50 91 CYS A C 1
ATOM 714 O O . CYS A 1 91 ? -24.964 -2.518 37.560 1.00 92.50 91 CYS A O 1
ATOM 716 N N . GLU A 1 92 ? -23.013 -3.333 36.805 1.00 93.62 92 GLU A N 1
ATOM 717 C CA . GLU A 1 92 ? -22.822 -4.314 37.881 1.00 93.62 92 GLU A CA 1
ATOM 718 C C . GLU A 1 92 ? -22.784 -3.653 39.261 1.00 93.62 92 GLU A C 1
ATOM 720 O O . GLU A 1 92 ? -23.476 -4.093 40.178 1.00 93.62 92 GLU A O 1
ATOM 725 N N . LYS A 1 93 ? -22.023 -2.562 39.413 1.00 93.69 93 LYS A N 1
ATOM 726 C CA . LYS A 1 93 ? -21.952 -1.811 40.674 1.00 93.69 93 LYS A CA 1
ATOM 727 C C . LYS A 1 93 ? -23.292 -1.198 41.049 1.00 93.69 93 LYS A C 1
ATOM 729 O O . LYS A 1 93 ? -23.669 -1.261 42.214 1.00 93.69 93 LYS A O 1
ATOM 734 N N . THR A 1 94 ? -24.002 -0.616 40.087 1.00 93.62 94 THR A N 1
ATOM 735 C CA . THR A 1 94 ? -25.322 -0.022 40.321 1.00 93.62 94 THR A CA 1
ATOM 736 C C . THR A 1 94 ? -26.327 -1.080 40.762 1.00 93.62 94 THR A C 1
ATOM 738 O O . THR A 1 94 ? -27.046 -0.850 41.726 1.00 93.62 94 THR A O 1
ATOM 741 N N . LEU A 1 95 ? -26.326 -2.261 40.133 1.00 91.31 95 LEU A N 1
ATOM 742 C CA . LEU A 1 95 ? -27.188 -3.390 40.509 1.00 91.31 95 LEU A CA 1
ATOM 743 C C . LEU A 1 95 ? -26.930 -3.919 41.928 1.00 91.31 95 LEU A C 1
ATOM 745 O O . LEU A 1 95 ? -27.807 -4.560 42.499 1.00 91.31 95 LEU A O 1
ATOM 749 N N . GLN A 1 96 ? -25.748 -3.670 42.497 1.00 94.00 96 GLN A N 1
ATOM 750 C CA . GLN A 1 96 ? -25.412 -4.029 43.880 1.00 94.00 96 GLN A CA 1
ATOM 751 C C . GLN A 1 96 ? -25.851 -2.973 44.913 1.00 94.00 96 GLN A C 1
ATOM 753 O O . GLN A 1 96 ? -25.681 -3.199 46.112 1.00 94.00 96 GLN A O 1
ATOM 758 N N . GLN A 1 97 ? -26.369 -1.816 44.483 1.00 93.38 97 GLN A N 1
ATOM 759 C CA . GLN A 1 97 ? -26.871 -0.770 45.382 1.00 93.38 97 GLN A CA 1
ATOM 760 C C . GLN A 1 97 ? -28.332 -1.013 45.785 1.00 93.38 97 GLN A C 1
ATOM 762 O O . GLN A 1 97 ? -28.985 -1.931 45.298 1.00 93.38 97 GLN A O 1
ATOM 767 N N . ASP A 1 98 ? -28.853 -0.187 46.696 1.00 94.94 98 ASP A N 1
ATOM 768 C CA . ASP A 1 98 ? -30.262 -0.235 47.087 1.00 94.94 98 ASP A CA 1
ATOM 769 C C . ASP A 1 98 ? -31.208 0.157 45.937 1.00 94.94 98 ASP A C 1
ATOM 771 O O . ASP A 1 98 ? -30.845 0.912 45.030 1.00 94.94 98 ASP A O 1
ATOM 775 N N . ASP A 1 99 ? -32.456 -0.312 46.010 1.00 94.25 99 ASP A N 1
ATOM 776 C CA . ASP A 1 99 ? -33.466 -0.122 44.961 1.00 94.25 99 ASP A CA 1
ATOM 777 C C . ASP A 1 99 ? -33.668 1.352 44.570 1.00 94.25 99 ASP A C 1
ATOM 779 O O . ASP A 1 99 ? -33.882 1.665 43.396 1.00 94.25 99 ASP A O 1
ATOM 783 N N . CYS A 1 100 ? -33.571 2.285 45.527 1.00 93.31 100 CYS A N 1
ATOM 784 C CA . CYS A 1 100 ? -33.722 3.713 45.245 1.00 93.31 100 CYS A CA 1
ATOM 785 C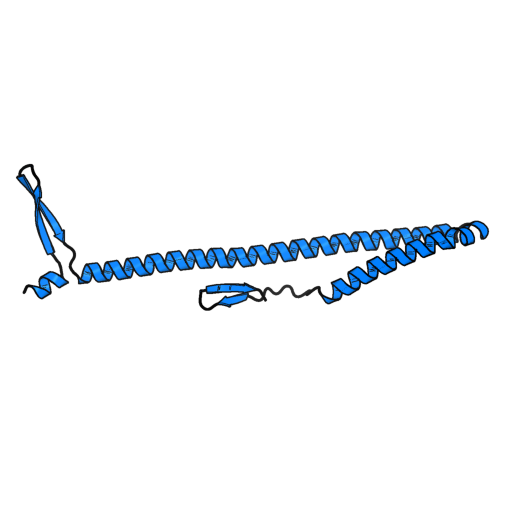 C . CYS A 1 100 ? -32.572 4.215 44.360 1.00 93.31 100 CYS A C 1
ATOM 787 O O . CYS A 1 100 ? -32.807 4.901 43.363 1.00 93.31 100 CYS A O 1
ATOM 789 N N . ARG A 1 101 ? -31.330 3.825 44.667 1.00 91.06 101 ARG A N 1
ATOM 790 C CA . ARG A 1 101 ? -30.152 4.156 43.849 1.00 91.06 101 ARG A CA 1
ATOM 791 C C . ARG A 1 101 ? -30.215 3.542 42.456 1.00 91.06 101 ARG A C 1
ATOM 793 O O . ARG A 1 101 ? -29.924 4.243 41.486 1.00 91.06 101 ARG A O 1
ATOM 800 N N . VAL A 1 102 ? -30.658 2.290 42.345 1.00 93.31 102 VAL A N 1
ATOM 801 C CA . VAL A 1 102 ? -30.849 1.607 41.054 1.00 93.31 102 VAL A CA 1
ATOM 802 C C . VAL A 1 102 ? -31.831 2.378 40.169 1.00 93.31 102 VAL A C 1
ATOM 804 O O . VAL A 1 102 ? -31.547 2.648 39.001 1.00 93.31 102 VAL A O 1
ATOM 807 N N . VAL A 1 103 ? -32.975 2.787 40.725 1.00 94.25 103 VAL A N 1
ATOM 808 C CA . VAL A 1 103 ? -33.995 3.545 39.983 1.00 94.25 103 VAL A CA 1
ATOM 809 C C . VAL A 1 103 ? -33.466 4.911 39.538 1.00 94.25 103 VAL A C 1
ATOM 811 O O . VAL A 1 103 ? -33.713 5.317 38.399 1.00 94.25 103 VAL A O 1
ATOM 814 N N . LEU A 1 104 ? -32.708 5.605 40.394 1.00 93.50 104 LEU A N 1
ATOM 815 C CA . LEU A 1 104 ? -32.116 6.907 40.067 1.00 93.50 104 LEU A CA 1
ATOM 816 C C . LEU A 1 104 ? -31.062 6.814 38.952 1.00 93.50 104 LEU A C 1
ATOM 818 O O . LEU A 1 104 ? -30.988 7.707 38.106 1.00 93.50 104 LEU A O 1
ATOM 822 N N . ALA A 1 105 ? -30.299 5.723 38.896 1.00 92.56 105 ALA A N 1
ATOM 823 C CA . ALA A 1 105 ? -29.258 5.507 37.891 1.00 92.56 105 ALA A CA 1
ATOM 824 C C . ALA A 1 105 ? -29.798 5.186 36.483 1.00 92.56 105 ALA A C 1
ATOM 826 O O . ALA A 1 105 ? -29.048 5.242 35.506 1.00 92.56 105 ALA A O 1
ATOM 827 N N . LYS A 1 106 ? -31.102 4.896 36.330 1.00 91.25 106 LYS A N 1
ATOM 828 C CA . LYS A 1 106 ? -31.723 4.537 35.039 1.00 91.25 106 LYS A CA 1
ATOM 829 C C . LYS A 1 106 ? -31.369 5.511 33.911 1.00 91.25 106 LYS A C 1
ATOM 831 O O . LYS A 1 106 ? -31.043 5.073 32.808 1.00 91.25 106 LYS A O 1
ATOM 836 N N . GLN A 1 107 ? -31.458 6.821 34.157 1.00 91.81 107 GLN A N 1
ATOM 837 C CA . GLN A 1 107 ? -31.176 7.831 33.126 1.00 91.81 107 GLN A CA 1
ATOM 838 C C . GLN A 1 107 ? -29.701 7.849 32.717 1.00 91.81 107 GLN A C 1
ATOM 840 O O . GLN A 1 107 ? -29.403 7.997 31.533 1.00 91.81 107 GLN A O 1
ATOM 845 N N . GLU A 1 108 ? -28.792 7.688 33.677 1.00 92.44 108 GLU A N 1
ATOM 846 C CA . GLU A 1 108 ? -27.352 7.635 33.423 1.00 92.44 108 GLU A CA 1
ATOM 847 C C . GLU A 1 108 ? -26.990 6.405 32.583 1.00 92.44 108 GLU A C 1
ATOM 849 O O . GLU A 1 108 ? -26.374 6.544 31.527 1.00 92.44 108 GLU A O 1
ATOM 854 N N . ILE A 1 109 ? -27.474 5.223 32.980 1.00 91.50 109 ILE A N 1
ATOM 855 C CA . ILE A 1 109 ? -27.248 3.968 32.248 1.00 91.50 109 ILE A CA 1
ATOM 856 C C . ILE A 1 109 ? -27.845 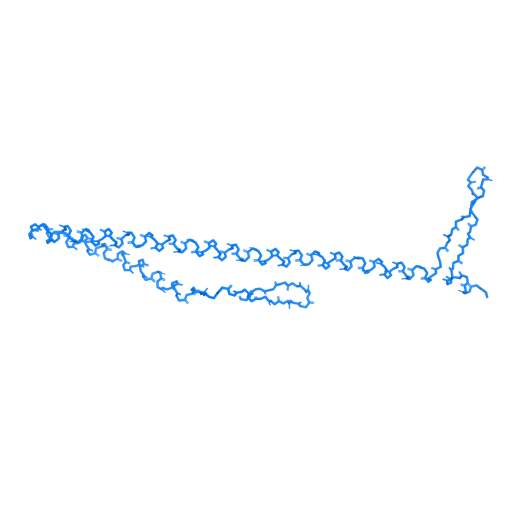4.033 30.837 1.00 91.50 109 ILE A C 1
ATOM 858 O O . ILE A 1 109 ? -27.216 3.584 29.883 1.00 91.50 109 ILE A O 1
ATOM 862 N N . THR A 1 110 ? -29.032 4.627 30.677 1.00 92.25 110 THR A N 1
ATOM 863 C CA . THR A 1 110 ? -29.664 4.772 29.352 1.00 92.25 110 THR A CA 1
ATOM 864 C C . THR A 1 110 ? -28.807 5.638 28.424 1.00 92.25 110 THR A C 1
ATOM 866 O O . THR A 1 110 ? -28.557 5.250 27.288 1.00 92.25 110 THR A O 1
ATOM 869 N N . ARG A 1 111 ? -28.279 6.770 28.912 1.00 92.75 111 ARG A N 1
ATOM 870 C CA . ARG A 1 111 ? -27.377 7.632 28.123 1.00 92.75 111 ARG A CA 1
ATOM 871 C C . ARG A 1 111 ? -26.073 6.929 27.753 1.00 92.75 111 ARG A C 1
ATOM 873 O O . ARG A 1 111 ? -25.563 7.112 26.646 1.00 92.75 111 ARG A O 1
ATOM 880 N N . LEU A 1 112 ? -25.528 6.139 28.676 1.00 91.25 112 LEU A N 1
ATOM 881 C CA . LEU A 1 112 ? -24.328 5.347 28.431 1.00 91.25 112 LEU A CA 1
ATOM 882 C C . LEU A 1 112 ? -24.570 4.306 27.329 1.00 91.25 112 LEU A C 1
ATOM 884 O O . LEU A 1 112 ? -23.777 4.212 26.395 1.00 91.25 112 LEU A O 1
ATOM 888 N N . LEU A 1 113 ? -25.702 3.598 27.391 1.00 90.56 113 LEU A N 1
ATOM 889 C CA . LEU A 1 113 ? -26.123 2.639 26.370 1.00 90.56 113 LEU A CA 1
ATOM 890 C C . LEU A 1 113 ? -26.285 3.306 24.995 1.00 90.56 113 LEU A C 1
ATOM 892 O O . LEU A 1 113 ? -25.748 2.806 24.012 1.00 90.56 113 LEU A O 1
ATOM 896 N N . GLU A 1 114 ? -26.974 4.447 24.921 1.00 93.56 114 GLU A N 1
ATOM 897 C CA . GLU A 1 114 ? -27.162 5.194 23.668 1.00 93.56 114 GLU A CA 1
ATOM 898 C C . GLU A 1 114 ? -25.826 5.624 23.045 1.00 93.56 114 GLU A C 1
ATOM 900 O O . GLU A 1 114 ? -25.665 5.607 21.824 1.00 93.56 114 GLU A O 1
ATOM 905 N N . THR A 1 115 ? -24.856 6.009 23.878 1.00 90.38 115 THR A N 1
ATOM 906 C CA . THR A 1 115 ? -23.515 6.398 23.420 1.00 90.38 115 THR A CA 1
ATOM 907 C C . THR A 1 115 ? -22.769 5.198 22.843 1.00 90.38 115 THR A C 1
ATOM 909 O O . THR A 1 115 ? -22.258 5.279 21.727 1.00 90.38 115 THR A O 1
ATOM 912 N N . LEU A 1 116 ? -22.779 4.068 23.556 1.00 90.38 116 LEU A N 1
ATOM 913 C CA . LEU A 1 116 ? -22.154 2.829 23.092 1.00 90.38 116 LEU A CA 1
ATOM 914 C C . LEU A 1 116 ? -22.793 2.303 21.805 1.00 90.38 116 LEU A C 1
ATOM 916 O O . LEU A 1 116 ? -22.078 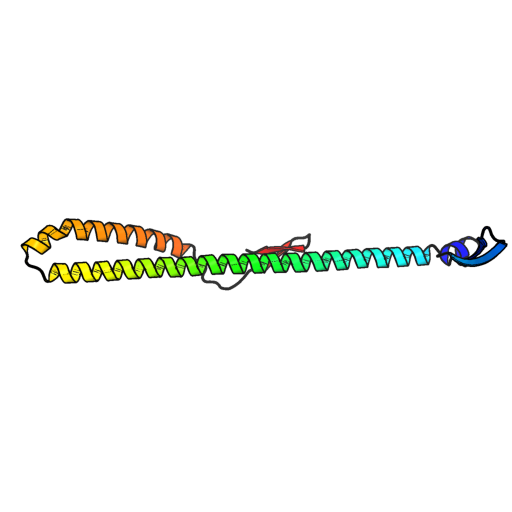1.870 20.909 1.00 90.38 116 LEU A O 1
ATOM 920 N N . GLN A 1 117 ? -24.119 2.378 21.676 1.00 90.62 117 GLN A N 1
ATOM 921 C CA . GLN A 1 117 ? -24.829 1.967 20.462 1.00 90.62 117 GLN A CA 1
ATOM 922 C C . GLN A 1 117 ? -24.435 2.817 19.252 1.00 90.62 117 GLN A C 1
ATOM 924 O O . GLN A 1 117 ? -24.198 2.277 18.174 1.00 90.62 117 GLN A O 1
ATOM 929 N N . LYS A 1 118 ? -24.312 4.141 19.423 1.00 89.81 118 LYS A N 1
ATOM 930 C CA . LYS A 1 118 ? -23.839 5.030 18.349 1.00 89.81 118 LYS A CA 1
ATOM 931 C C . LYS A 1 118 ? -22.421 4.682 17.914 1.00 89.81 118 LYS A C 1
ATOM 933 O O . LYS A 1 118 ? -22.157 4.617 16.719 1.00 89.81 118 LYS A O 1
ATOM 938 N N . GLN A 1 119 ? -21.526 4.440 18.869 1.00 86.12 119 GLN A N 1
ATOM 939 C CA . GLN A 1 119 ? -20.149 4.064 18.559 1.00 86.12 119 GLN A CA 1
ATOM 940 C C . GLN A 1 119 ? -20.097 2.694 17.874 1.00 86.12 119 GLN A C 1
ATOM 942 O O . GLN A 1 119 ? -19.476 2.566 16.827 1.00 86.12 119 GLN A O 1
ATOM 947 N N . GLN A 1 120 ? -20.812 1.690 18.387 1.00 86.88 120 GLN A N 1
ATOM 948 C CA . GLN A 1 120 ? -20.906 0.367 17.764 1.00 86.88 120 GLN A CA 1
ATOM 949 C C . GLN A 1 120 ? -21.395 0.442 16.310 1.00 86.88 120 GLN A C 1
ATOM 951 O O . GLN A 1 120 ? -20.853 -0.249 15.446 1.00 86.88 120 GLN A O 1
ATOM 956 N N . GLN A 1 121 ? -22.393 1.283 16.032 1.00 89.12 121 GLN A N 1
ATOM 957 C CA . GLN A 1 121 ? -22.914 1.480 14.681 1.00 89.12 121 GLN A CA 1
ATOM 958 C C . GLN A 1 121 ? -21.833 2.028 13.738 1.00 89.12 121 GLN A C 1
ATOM 960 O O . GLN A 1 121 ? -21.642 1.472 12.661 1.00 89.12 121 GLN A O 1
ATOM 965 N N . GLN A 1 122 ? -21.068 3.037 14.172 1.00 85.62 122 GLN A N 1
ATOM 966 C CA . GLN A 1 122 ? -19.959 3.595 13.384 1.00 85.62 122 GLN A CA 1
ATOM 967 C C . GLN A 1 122 ? -18.905 2.536 13.029 1.00 85.62 122 GLN A C 1
ATOM 969 O O . GLN A 1 122 ? -18.425 2.499 11.899 1.00 85.62 122 GLN A O 1
ATOM 974 N N . PHE A 1 123 ? -18.572 1.638 13.962 1.00 83.12 123 PHE A N 1
ATOM 975 C CA . PHE A 1 123 ? -17.641 0.539 13.682 1.00 83.12 123 PHE A CA 1
ATOM 976 C C . PHE A 1 123 ? -18.227 -0.526 12.767 1.00 83.12 123 PHE A C 1
ATOM 978 O O . PHE A 1 123 ? -17.500 -1.081 11.954 1.00 83.12 123 PHE A O 1
ATOM 985 N N . THR A 1 124 ? -19.516 -0.831 12.901 1.00 84.75 124 THR A N 1
ATOM 986 C CA . THR A 1 124 ? -20.177 -1.839 12.060 1.00 84.75 124 THR A CA 1
ATOM 987 C C . THR A 1 124 ? -20.226 -1.368 10.609 1.00 84.75 124 THR A C 1
ATOM 989 O O . THR A 1 124 ? -19.850 -2.111 9.711 1.00 84.75 124 THR A O 1
ATOM 992 N N . GLU A 1 125 ? -20.583 -0.102 10.386 1.00 85.12 125 GLU A N 1
ATOM 993 C CA . GLU A 1 125 ? -20.544 0.520 9.058 1.00 85.12 125 GLU A CA 1
ATOM 994 C C . GLU A 1 125 ? -19.130 0.514 8.474 1.00 85.12 125 GLU A C 1
ATOM 996 O O . GLU A 1 125 ? -18.945 0.282 7.282 1.00 85.12 125 GLU A O 1
ATOM 1001 N N . LEU A 1 126 ? -18.113 0.732 9.307 1.00 78.38 126 LEU A N 1
ATOM 1002 C CA . LEU A 1 126 ? -16.730 0.692 8.860 1.00 78.38 126 LEU A CA 1
ATOM 1003 C C . LEU A 1 126 ? -16.236 -0.731 8.577 1.00 78.38 126 LEU A C 1
ATOM 1005 O O . LEU A 1 126 ? -15.495 -0.916 7.615 1.00 78.38 126 LEU A O 1
ATOM 1009 N N . ALA A 1 127 ? -16.664 -1.722 9.369 1.00 79.06 127 ALA A N 1
ATOM 1010 C CA . ALA A 1 127 ? -16.329 -3.139 9.216 1.00 79.06 127 ALA A CA 1
ATOM 1011 C C . ALA A 1 127 ? -16.663 -3.653 7.808 1.00 79.06 127 ALA A C 1
ATOM 1013 O O . ALA A 1 127 ? -15.856 -4.365 7.211 1.00 79.06 127 ALA A O 1
ATOM 1014 N N . ASP A 1 128 ? -17.792 -3.210 7.249 1.00 77.88 128 ASP A N 1
ATOM 1015 C CA . ASP A 1 128 ? -18.228 -3.552 5.890 1.00 77.88 128 ASP A CA 1
ATOM 1016 C C . ASP A 1 128 ? -17.276 -3.030 4.795 1.00 77.88 128 ASP A C 1
ATOM 1018 O O . ASP A 1 128 ? -17.249 -3.561 3.684 1.00 77.88 128 ASP A O 1
ATOM 1022 N N . HIS A 1 129 ? -16.459 -2.017 5.104 1.00 74.81 129 HIS A N 1
ATOM 1023 C CA . HIS A 1 129 ? -15.488 -1.415 4.186 1.00 74.81 129 HIS A CA 1
ATOM 1024 C C . HIS A 1 129 ? -14.047 -1.902 4.425 1.00 74.81 129 HIS A C 1
ATOM 1026 O O . HIS A 1 129 ? -13.151 -1.569 3.645 1.00 74.81 129 HIS A O 1
ATOM 1032 N N . ILE A 1 130 ? -13.793 -2.694 5.475 1.00 76.88 130 ILE A N 1
ATOM 1033 C CA . ILE A 1 130 ? -12.456 -3.226 5.763 1.00 76.88 130 ILE A CA 1
ATOM 1034 C C . ILE A 1 130 ? -12.192 -4.435 4.867 1.00 76.88 130 ILE A C 1
ATOM 1036 O O . ILE A 1 130 ? -12.623 -5.554 5.144 1.00 76.88 130 ILE A O 1
ATOM 1040 N N . GLN A 1 131 ? -11.407 -4.238 3.810 1.00 68.75 131 GLN A N 1
ATOM 1041 C CA . GLN A 1 131 ? -10.844 -5.363 3.071 1.00 68.75 131 GLN A CA 1
ATOM 1042 C C . GLN A 1 131 ? -9.692 -5.982 3.870 1.00 68.75 131 GLN A C 1
ATOM 1044 O O . GLN A 1 131 ? -8.579 -5.457 3.909 1.00 68.75 131 GLN A O 1
ATOM 1049 N N . LEU A 1 132 ? -9.973 -7.122 4.507 1.00 71.75 132 LEU A N 1
ATOM 1050 C CA . LEU A 1 132 ? -8.990 -7.935 5.236 1.00 71.75 132 LEU A CA 1
ATOM 1051 C C . LEU A 1 132 ? -8.024 -8.696 4.314 1.00 71.75 132 LEU A C 1
ATOM 1053 O O . LEU A 1 132 ? -7.126 -9.380 4.804 1.00 71.75 132 LEU A O 1
ATOM 1057 N N . ASP A 1 133 ? -8.195 -8.592 2.994 1.00 80.00 133 ASP A N 1
ATOM 1058 C CA . ASP A 1 133 ? -7.224 -9.137 2.059 1.00 80.00 133 ASP A CA 1
ATOM 1059 C C . ASP A 1 133 ? -5.904 -8.354 2.158 1.00 80.00 133 ASP A C 1
ATOM 1061 O O . ASP A 1 133 ? -5.843 -7.124 2.028 1.00 80.00 133 ASP A O 1
ATOM 1065 N N . ALA A 1 134 ? -4.833 -9.097 2.424 1.00 81.50 134 ALA A N 1
ATOM 1066 C CA . ALA A 1 134 ? -3.478 -8.579 2.498 1.00 81.50 134 ALA A CA 1
ATOM 1067 C C . ALA A 1 134 ? -2.846 -8.399 1.108 1.00 81.50 134 ALA A C 1
ATOM 1069 O O . ALA A 1 134 ? -1.740 -7.864 1.017 1.00 81.50 134 ALA A O 1
ATOM 1070 N N . SER A 1 135 ? -3.518 -8.842 0.039 1.00 87.44 135 SER A N 1
ATOM 1071 C CA . SER A 1 135 ? -3.048 -8.638 -1.326 1.00 87.44 135 SER A CA 1
ATOM 1072 C C . SER A 1 135 ? -2.950 -7.145 -1.678 1.00 87.44 135 SER A C 1
ATOM 1074 O O . SER A 1 135 ? -3.667 -6.293 -1.143 1.00 87.44 135 SER A O 1
ATOM 1076 N N . ILE A 1 136 ? -1.992 -6.829 -2.553 1.00 88.81 136 ILE A N 1
ATOM 1077 C CA . ILE A 1 136 ? -1.774 -5.494 -3.117 1.00 88.81 136 ILE A CA 1
ATOM 1078 C C . ILE A 1 136 ? -1.834 -5.676 -4.633 1.00 88.81 136 ILE A C 1
ATOM 1080 O O . ILE A 1 136 ? -0.836 -6.087 -5.235 1.00 88.81 136 ILE A O 1
ATOM 1084 N N . PRO A 1 137 ? -3.004 -5.483 -5.261 1.00 89.56 137 PRO A N 1
ATOM 1085 C CA . PRO A 1 137 ? -3.152 -5.710 -6.689 1.00 89.56 137 PRO A CA 1
ATOM 1086 C C . PRO A 1 137 ? -2.446 -4.589 -7.452 1.00 89.56 137 PRO A C 1
ATOM 1088 O O . PRO A 1 137 ? -2.849 -3.430 -7.403 1.00 89.56 137 PRO A O 1
ATOM 1091 N N . VAL A 1 138 ? -1.380 -4.942 -8.165 1.00 93.88 138 VAL A N 1
ATOM 1092 C CA . VAL A 1 138 ? -0.580 -4.003 -8.956 1.00 93.88 138 VAL A CA 1
ATOM 1093 C C . VAL A 1 138 ? -0.870 -4.201 -10.437 1.00 93.88 138 VAL A C 1
ATOM 1095 O O . VAL A 1 138 ? -0.830 -5.319 -10.952 1.00 93.88 138 VAL A O 1
ATOM 1098 N N . THR A 1 139 ? -1.118 -3.101 -11.141 1.00 94.25 139 THR A N 1
ATOM 1099 C CA . THR A 1 139 ? -1.235 -3.064 -12.603 1.00 94.25 139 THR A CA 1
ATOM 1100 C C . THR A 1 139 ? -0.378 -1.942 -13.179 1.00 94.25 139 THR A C 1
ATOM 1102 O O . THR A 1 139 ? -0.060 -0.978 -12.483 1.00 94.25 139 THR A O 1
ATOM 1105 N N . PHE A 1 140 ? 0.007 -2.067 -14.450 1.00 93.75 140 PHE A N 1
ATOM 1106 C CA . PHE A 1 140 ? 0.814 -1.068 -15.149 1.00 93.75 140 PHE A CA 1
ATOM 1107 C C . PHE A 1 140 ? 0.021 -0.415 -16.279 1.00 93.75 140 PHE A C 1
ATOM 1109 O O . PHE A 1 140 ? -0.682 -1.085 -17.040 1.00 93.75 140 PHE A O 1
ATOM 1116 N N . THR A 1 141 ? 0.153 0.901 -16.409 1.00 92.50 141 THR A N 1
ATOM 1117 C CA . THR A 1 141 ? -0.380 1.662 -17.540 1.00 92.50 141 THR A CA 1
ATOM 1118 C C . THR A 1 141 ? 0.521 1.533 -18.772 1.00 92.50 141 THR A C 1
ATOM 1120 O O . THR A 1 141 ? 1.652 1.054 -18.705 1.00 92.50 141 THR A O 1
ATOM 1123 N N . LYS A 1 142 ? 0.038 2.021 -19.925 1.00 88.88 142 LYS A N 1
ATOM 1124 C CA . LYS A 1 142 ? 0.813 2.050 -21.181 1.00 88.88 142 LYS A CA 1
ATOM 1125 C C . LYS A 1 142 ? 2.103 2.876 -21.094 1.00 88.88 142 LYS A C 1
ATOM 1127 O O . LYS A 1 142 ? 2.993 2.674 -21.909 1.00 88.88 142 LYS A O 1
ATOM 1132 N N . ASP A 1 143 ? 2.182 3.811 -20.151 1.00 88.69 143 ASP A N 1
ATOM 1133 C CA . ASP A 1 143 ? 3.354 4.645 -19.872 1.00 88.69 143 ASP A CA 1
ATOM 1134 C C . ASP A 1 143 ? 4.154 4.166 -18.644 1.00 88.69 143 ASP A C 1
ATOM 1136 O O . ASP A 1 143 ? 4.886 4.953 -18.046 1.00 88.69 143 ASP A O 1
ATOM 1140 N N . ASN A 1 144 ? 4.028 2.881 -18.282 1.00 88.19 144 ASN A N 1
ATOM 1141 C CA . ASN A 1 144 ? 4.742 2.208 -17.188 1.00 88.19 144 ASN A CA 1
ATOM 1142 C C . ASN A 1 144 ? 4.470 2.775 -15.784 1.00 88.19 144 ASN A C 1
ATOM 1144 O O . ASN A 1 144 ? 5.285 2.607 -14.879 1.00 88.19 144 ASN A O 1
ATOM 1148 N N . ARG A 1 145 ? 3.331 3.438 -15.561 1.00 89.94 145 ARG A N 1
ATOM 1149 C CA . ARG A 1 145 ? 2.933 3.869 -14.214 1.00 89.94 145 ARG A CA 1
ATOM 1150 C C . ARG A 1 145 ? 2.219 2.744 -13.485 1.00 89.94 145 ARG A C 1
ATOM 1152 O O . ARG A 1 145 ? 1.423 2.024 -14.083 1.00 89.94 145 ARG A O 1
ATOM 1159 N N . VAL A 1 146 ? 2.460 2.649 -12.183 1.00 94.12 146 VAL A N 1
ATOM 1160 C CA . VAL A 1 146 ? 1.757 1.716 -11.300 1.00 94.12 146 VAL A CA 1
ATOM 1161 C C . VAL A 1 146 ? 0.381 2.256 -10.924 1.00 94.12 146 VAL A C 1
ATOM 1163 O O . VAL A 1 146 ? 0.237 3.419 -10.546 1.00 94.12 146 VAL A O 1
ATOM 1166 N N . HIS A 1 147 ? -0.617 1.381 -10.989 1.00 92.56 147 HIS A N 1
ATOM 1167 C CA . HIS A 1 147 ? -1.936 1.566 -10.402 1.00 92.56 147 HIS A CA 1
ATOM 1168 C C . HIS A 1 147 ? -2.208 0.444 -9.396 1.00 92.56 147 HIS A C 1
ATOM 1170 O O . HIS A 1 147 ? -1.967 -0.729 -9.695 1.00 92.56 147 HIS A O 1
ATOM 1176 N N . ILE A 1 148 ? -2.700 0.827 -8.217 1.00 89.50 148 ILE A N 1
ATOM 1177 C CA . ILE A 1 148 ? -3.076 -0.083 -7.134 1.00 89.50 148 ILE A CA 1
ATOM 1178 C C . ILE A 1 148 ? -4.602 -0.079 -7.035 1.00 89.50 148 ILE A C 1
ATOM 1180 O O . ILE A 1 148 ? -5.193 0.999 -6.929 1.00 89.50 148 ILE A O 1
ATOM 1184 N N . GLY A 1 149 ? -5.196 -1.269 -7.157 1.00 75.56 149 GLY A N 1
ATOM 1185 C CA . GLY A 1 149 ? -6.647 -1.503 -7.168 1.00 75.56 149 GLY A CA 1
ATOM 1186 C C . GLY A 1 149 ? -7.253 -1.809 -5.807 1.00 75.56 149 GLY A C 1
ATOM 1187 O O . GLY A 1 149 ? -6.493 -2.170 -4.880 1.00 75.56 149 GLY A O 1
#

Secondary structure (DSSP, 8-state):
-HHHHHHHEEEEEEE-TTS-EEEEEEE-HHHHHHHHHHHHHHHHHHHHHHHHHHHHHHHHHHHHHHHHHHHHHHHHHHHHHHHHHHHHHHHHHHHTS-HHHHHHHHHHHHHHHHHHHHHHHHHHHHHTT--------EEE-TTS-EEE-

Sequence (149 aa):
DGIVQQIEGGEQLFEDGIGMTHTEHVPGTAENARSCIRAYFSDLHETLCRQEEMALSVVDAHVREKLIWLRQQQEDMTILLSQVSTACLHCEKTLQQDDCRVVLAKQEITRLLETLQKQQQQFTELADHIQLDASIPVTFTKDNRVHIG

Foldseek 3Di:
DVVVCLAAFAWDWDQDPVGDIDIDTDHHPVVVVVVVVVVVVVVVVVVVVVLVVQQVVVVVVVVVVLVVVVVVLVVLVVVLVVLVVVLVVVLVVQVPDDPVSVVVCVVVSVVSVVVSVVSVVVNVVVVVVDDPDPDFDWDADPSGHIDTD

InterPro domains:
  IPR003649 B-box, C-terminal [SM00502] (1-119)

Radius of gyration: 37.67 Å; chains: 1; bounding box: 86×38×100 Å

Organism: Micrurus surinamensis (NCBI:txid129470)